Protein AF-A0A965GVT7-F1 (afdb_monomer_lite)

Secondary structure (DSSP, 8-state):
--HHHHHHHHHHHHHHTT--HHHHHHHHTS-HHHHHHHHTTSSPPPHHHHHHHHHHTT--TTHHHHHHSPP-----SSSS--SHHHHHHHHHHHHHHHHHHHHH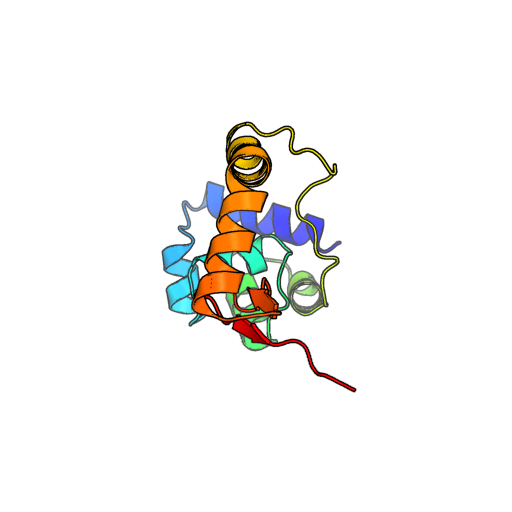HHHH-SEEE-SSSGGGT-EEEPPP-

Radius of gyration: 17.78 Å; chains: 1; bounding box: 40×30×54 Å

Structure (mmCIF, N/CA/C/O backbone):
data_AF-A0A965GVT7-F1
#
_entry.id   AF-A0A965GVT7-F1
#
loop_
_atom_site.group_PDB
_atom_site.id
_atom_site.type_symbol
_atom_site.label_atom_id
_atom_site.label_alt_id
_atom_site.label_comp_id
_atom_site.label_asym_id
_atom_site.label_entity_id
_atom_site.label_seq_id
_atom_site.pdbx_PDB_ins_code
_atom_site.Cartn_x
_atom_site.Cartn_y
_atom_site.Cartn_z
_atom_site.occupancy
_atom_site.B_iso_or_equiv
_atom_site.auth_seq_id
_atom_site.auth_comp_id
_atom_site.auth_asym_id
_atom_site.auth_atom_id
_atom_site.pdbx_PDB_model_num
ATOM 1 N N . MET A 1 1 ? -16.364 10.077 8.407 1.00 89.56 1 MET A N 1
ATOM 2 C CA . MET A 1 1 ? -15.201 9.190 8.253 1.00 89.56 1 MET A CA 1
ATOM 3 C C . MET A 1 1 ? -14.838 9.119 6.777 1.00 89.56 1 MET A C 1
ATOM 5 O O . MET A 1 1 ? -15.744 8.995 5.957 1.00 89.56 1 MET A O 1
ATOM 9 N N . THR A 1 2 ? -13.560 9.245 6.437 1.00 94.62 2 THR A N 1
ATOM 10 C CA . THR A 1 2 ? -13.023 9.110 5.074 1.00 94.62 2 THR A CA 1
ATOM 11 C C . THR A 1 2 ? -12.305 7.770 4.889 1.00 94.62 2 THR A C 1
ATOM 13 O O . THR A 1 2 ? -12.178 6.974 5.823 1.00 94.62 2 THR A O 1
ATOM 16 N N . ARG A 1 3 ? -11.827 7.483 3.669 1.00 94.69 3 ARG A N 1
ATOM 17 C CA . ARG A 1 3 ? -11.049 6.262 3.409 1.00 94.69 3 ARG A CA 1
ATOM 18 C C . ARG A 1 3 ? -9.727 6.256 4.184 1.00 94.69 3 ARG A C 1
ATOM 20 O O . ARG A 1 3 ? -9.270 5.179 4.577 1.00 94.69 3 ARG A O 1
ATOM 27 N N . GLU A 1 4 ? -9.136 7.425 4.395 1.00 94.62 4 GLU A N 1
ATOM 28 C CA . GLU A 1 4 ? -7.918 7.650 5.173 1.00 94.62 4 GLU A CA 1
ATOM 29 C C . GLU A 1 4 ? -8.160 7.341 6.651 1.00 94.62 4 GLU A C 1
ATOM 31 O O . GLU A 1 4 ? -7.432 6.523 7.205 1.00 94.62 4 GLU A O 1
ATOM 36 N N . ASP A 1 5 ? -9.249 7.855 7.237 1.00 96.25 5 ASP A N 1
ATOM 37 C CA . ASP A 1 5 ? -9.626 7.551 8.626 1.00 96.25 5 ASP A CA 1
ATOM 38 C C . ASP A 1 5 ? -9.735 6.031 8.863 1.00 96.25 5 ASP A C 1
ATOM 40 O O . ASP A 1 5 ? -9.234 5.496 9.851 1.00 96.25 5 ASP A O 1
ATOM 44 N N . VAL A 1 6 ? -10.351 5.300 7.923 1.00 97.56 6 VAL A N 1
ATOM 45 C CA . VAL A 1 6 ? -10.455 3.831 7.992 1.00 97.56 6 VAL A CA 1
ATOM 46 C C . VAL A 1 6 ? -9.077 3.166 7.933 1.00 97.56 6 VAL A C 1
ATOM 48 O O . VAL A 1 6 ? -8.839 2.175 8.624 1.00 97.56 6 VAL A O 1
ATOM 51 N N . THR A 1 7 ? -8.164 3.686 7.112 1.00 97.25 7 THR A N 1
ATOM 52 C CA . THR A 1 7 ? -6.787 3.176 7.024 1.00 97.25 7 THR A CA 1
ATOM 53 C C . THR A 1 7 ? -6.040 3.372 8.343 1.00 97.25 7 THR A C 1
ATOM 55 O O . THR A 1 7 ? -5.379 2.440 8.810 1.00 97.25 7 THR A O 1
ATOM 58 N N . ASP A 1 8 ? -6.198 4.532 8.977 1.00 97.50 8 ASP A N 1
ATOM 59 C CA . ASP A 1 8 ? -5.579 4.844 10.267 1.00 97.50 8 ASP A CA 1
ATOM 60 C C . ASP A 1 8 ? -6.143 3.964 11.394 1.00 97.50 8 ASP A C 1
ATOM 62 O O . ASP A 1 8 ? -5.387 3.441 12.223 1.00 97.50 8 ASP A O 1
ATOM 66 N N . LEU A 1 9 ? -7.455 3.702 11.389 1.00 98.25 9 LEU A N 1
ATOM 67 C CA . LEU A 1 9 ? -8.086 2.738 12.297 1.00 98.25 9 LEU A CA 1
ATOM 68 C C . LEU A 1 9 ? -7.519 1.327 12.101 1.00 98.25 9 LEU A C 1
ATOM 70 O O . LEU A 1 9 ? -7.064 0.706 13.059 1.00 98.25 9 LEU A O 1
ATOM 74 N N . ILE A 1 10 ? -7.450 0.839 10.859 1.00 98.38 10 ILE A N 1
ATOM 75 C CA . ILE A 1 10 ? -6.871 -0.480 10.567 1.00 98.38 10 ILE A CA 1
ATOM 76 C C . ILE A 1 10 ? -5.423 -0.561 11.065 1.00 98.38 10 ILE A C 1
ATOM 78 O O . ILE A 1 10 ? -5.042 -1.541 11.714 1.00 98.38 10 ILE A O 1
ATOM 82 N N . TYR A 1 11 ? -4.604 0.452 10.771 1.00 98.00 11 TYR A N 1
ATOM 83 C CA . TYR A 1 11 ? -3.197 0.458 11.157 1.00 98.00 11 TYR A CA 1
ATOM 84 C C . TYR A 1 11 ? -3.019 0.512 12.679 1.00 98.00 11 TYR A C 1
ATOM 86 O O . TYR A 1 11 ? -2.243 -0.271 13.237 1.00 98.00 11 TYR A O 1
ATOM 94 N N . SER A 1 12 ? -3.764 1.378 13.366 1.00 98.00 12 SER A N 1
ATOM 95 C CA . SER A 1 12 ? -3.712 1.488 14.826 1.00 98.00 12 SER A CA 1
ATOM 96 C C . SER A 1 12 ? -4.147 0.189 15.507 1.00 98.00 12 SER A C 1
ATOM 98 O O . SER A 1 12 ? -3.397 -0.338 16.334 1.00 98.00 12 SER A O 1
ATOM 100 N N . THR A 1 13 ? -5.269 -0.412 15.097 1.00 98.44 13 THR A N 1
ATOM 101 C CA . THR A 1 13 ? -5.721 -1.704 15.631 1.00 98.44 13 THR A CA 1
ATOM 102 C C . THR A 1 13 ? -4.723 -2.819 15.338 1.00 98.44 13 THR A C 1
ATOM 104 O O . THR A 1 13 ? -4.449 -3.647 16.211 1.00 98.44 13 THR A O 1
ATOM 107 N N . LYS A 1 14 ? -4.126 -2.835 14.138 1.00 98.38 14 LYS A N 1
ATOM 108 C CA . LYS A 1 14 ? -3.072 -3.794 13.794 1.00 98.38 14 LYS A CA 1
ATOM 109 C C . LYS A 1 14 ? -1.917 -3.726 14.790 1.00 98.38 14 LYS A C 1
ATOM 111 O O . LYS A 1 14 ? -1.451 -4.771 15.241 1.00 98.38 14 LYS A O 1
ATOM 116 N N . VAL A 1 15 ? -1.424 -2.522 15.082 1.00 98.06 15 VAL A N 1
ATOM 117 C CA . VAL A 1 15 ? -0.300 -2.311 16.004 1.00 98.06 15 VAL A CA 1
ATOM 118 C C . VAL A 1 15 ? -0.693 -2.722 17.421 1.00 98.06 15 VAL A C 1
ATOM 120 O O . VAL A 1 15 ? 0.007 -3.533 18.022 1.00 98.06 15 VAL A O 1
ATOM 123 N N . GLN A 1 16 ? -1.837 -2.245 17.914 1.00 98.06 16 GLN A N 1
ATOM 124 C CA . GLN A 1 16 ? -2.323 -2.529 19.268 1.00 98.06 16 GLN A CA 1
ATOM 125 C C . GLN A 1 16 ? -2.512 -4.028 19.528 1.00 98.06 16 GLN A C 1
ATOM 127 O O . GLN A 1 16 ? -2.161 -4.523 20.594 1.00 98.06 16 GLN A O 1
ATOM 132 N N . LYS A 1 17 ? -3.039 -4.763 18.544 1.00 97.69 17 LYS A N 1
ATOM 133 C CA . LYS A 1 17 ? -3.321 -6.201 18.663 1.00 97.69 17 LYS A CA 1
ATOM 134 C C . LYS A 1 17 ? -2.196 -7.099 18.145 1.00 97.69 17 LYS A C 1
ATOM 136 O O . LYS A 1 17 ? -2.355 -8.316 18.114 1.00 97.69 17 LYS A O 1
ATOM 141 N N . GLY A 1 18 ? -1.087 -6.525 17.675 1.00 97.69 18 GLY A N 1
ATOM 142 C CA . GLY A 1 18 ? 0.027 -7.287 17.106 1.00 97.69 18 GLY A CA 1
ATOM 143 C C . GLY A 1 18 ? -0.321 -8.082 15.838 1.00 97.69 18 GLY A C 1
ATOM 144 O O . GLY A 1 18 ? 0.381 -9.041 15.511 1.00 97.69 18 GLY A O 1
ATOM 145 N N . ILE A 1 19 ? -1.373 -7.695 15.107 1.00 98.12 19 ILE A N 1
ATOM 146 C CA . ILE A 1 19 ? -1.853 -8.412 13.917 1.00 98.12 19 ILE A CA 1
ATOM 147 C C . ILE A 1 19 ? -0.777 -8.384 12.822 1.00 98.12 19 ILE A C 1
ATOM 149 O O . ILE A 1 19 ? -0.180 -7.344 12.513 1.00 98.12 19 ILE A O 1
ATOM 153 N N . LYS A 1 20 ? -0.540 -9.537 12.188 1.00 98.19 20 LYS A N 1
ATOM 154 C CA . LYS A 1 20 ? 0.353 -9.659 11.032 1.00 98.19 20 LYS A CA 1
ATOM 155 C C . LYS A 1 20 ? -0.458 -9.715 9.744 1.00 98.19 20 LYS A C 1
ATOM 157 O O . LYS A 1 20 ? -1.441 -10.443 9.647 1.00 98.19 20 LYS A O 1
ATOM 162 N N . TRP A 1 21 ? -0.002 -9.001 8.715 1.00 98.06 21 TRP A N 1
ATOM 163 C CA . TRP A 1 21 ? -0.670 -8.978 7.409 1.00 98.06 21 TRP A CA 1
ATOM 164 C C . TRP A 1 21 ? -0.818 -10.363 6.781 1.00 98.06 21 TRP A C 1
ATOM 166 O O . TRP A 1 21 ? -1.836 -10.644 6.160 1.00 98.06 21 TRP A O 1
ATOM 176 N N . ALA A 1 22 ? 0.156 -11.252 6.996 1.00 97.19 22 ALA A N 1
ATOM 177 C CA . ALA A 1 22 ? 0.088 -12.629 6.518 1.00 97.19 22 ALA A CA 1
ATOM 178 C C . ALA A 1 22 ? -1.132 -13.388 7.072 1.00 97.19 22 ALA A C 1
ATOM 180 O O . ALA A 1 22 ? -1.717 -14.203 6.365 1.00 97.19 22 ALA A O 1
ATOM 181 N N . ASP A 1 23 ? -1.536 -13.120 8.315 1.00 97.69 23 ASP A N 1
ATOM 182 C CA . ASP A 1 23 ? -2.669 -13.799 8.951 1.00 97.69 23 ASP A CA 1
ATOM 183 C C . ASP A 1 23 ? -3.997 -13.281 8.400 1.00 97.69 23 ASP A C 1
ATOM 185 O O . ASP A 1 23 ? -4.914 -14.058 8.137 1.00 97.69 23 ASP A O 1
ATOM 189 N N . VAL A 1 24 ? -4.073 -11.969 8.163 1.00 97.94 24 VAL A N 1
ATOM 190 C CA . VAL A 1 24 ? -5.211 -11.324 7.496 1.00 97.94 24 VAL A CA 1
ATOM 191 C C . VAL A 1 24 ? -5.354 -11.868 6.077 1.00 97.94 24 VAL A C 1
ATOM 193 O O . VAL A 1 24 ? -6.443 -12.263 5.677 1.00 97.94 24 VAL A O 1
ATOM 196 N N . ALA A 1 25 ? -4.246 -11.973 5.343 1.00 96.56 25 ALA A N 1
ATOM 197 C CA . ALA A 1 25 ? -4.232 -12.468 3.973 1.00 96.56 25 ALA A CA 1
ATOM 198 C C . ALA A 1 25 ? -4.783 -13.894 3.852 1.00 96.56 25 ALA A C 1
ATOM 200 O O . ALA A 1 25 ? -5.646 -14.148 3.012 1.00 96.56 25 ALA A O 1
ATOM 201 N N . ARG A 1 26 ? -4.383 -14.794 4.765 1.00 96.56 26 ARG A N 1
ATOM 202 C CA . ARG A 1 26 ? -4.928 -16.162 4.830 1.00 96.56 26 ARG A CA 1
ATOM 203 C C . ARG A 1 26 ? -6.438 -16.188 5.076 1.00 96.56 26 ARG A C 1
ATOM 205 O O . ARG A 1 26 ? -7.115 -17.039 4.514 1.00 96.56 26 ARG A O 1
ATOM 212 N N . LYS A 1 27 ? -6.973 -15.260 5.878 1.00 95.62 27 LYS A N 1
ATOM 213 C CA . LYS A 1 27 ? -8.422 -15.154 6.131 1.00 95.62 27 LYS A CA 1
ATOM 214 C C . LYS A 1 27 ? -9.199 -14.573 4.948 1.00 95.62 27 LYS A C 1
ATOM 216 O O . LYS A 1 27 ? -10.351 -14.938 4.753 1.00 95.62 27 LYS A O 1
ATOM 221 N N . ILE A 1 28 ? -8.591 -13.656 4.198 1.00 95.62 28 ILE A N 1
ATOM 222 C CA . ILE A 1 28 ? -9.225 -12.970 3.062 1.00 95.62 28 ILE A CA 1
ATOM 223 C C . ILE A 1 28 ? -9.128 -13.785 1.763 1.00 95.62 28 ILE A C 1
ATOM 225 O O . ILE A 1 28 ? -9.936 -13.580 0.861 1.00 95.62 28 ILE A O 1
ATOM 229 N N . GLY A 1 29 ? -8.177 -14.720 1.665 1.00 92.19 29 GLY A N 1
ATOM 230 C CA . GLY A 1 29 ? -7.998 -15.561 0.477 1.00 92.19 29 GLY A CA 1
ATOM 231 C C . GLY A 1 29 ? -7.283 -14.851 -0.678 1.00 92.19 29 GLY A C 1
ATOM 232 O O . GLY A 1 29 ? -7.492 -15.197 -1.834 1.00 92.19 29 GLY A O 1
ATOM 233 N N . HIS A 1 30 ? -6.444 -13.857 -0.372 1.00 92.06 30 HIS A N 1
ATOM 234 C CA . HIS A 1 30 ? -5.633 -13.116 -1.346 1.00 92.06 30 HIS A CA 1
ATOM 235 C C . HIS A 1 30 ? -4.164 -13.051 -0.909 1.00 92.06 30 HIS A C 1
ATOM 237 O O . HIS A 1 30 ? -3.822 -13.409 0.220 1.00 92.06 30 HIS A O 1
ATOM 243 N N . SER A 1 31 ? -3.282 -12.582 -1.800 1.00 91.62 31 SER A N 1
ATOM 244 C CA . SER A 1 31 ? -1.864 -12.396 -1.475 1.00 91.62 31 SER A CA 1
ATOM 245 C C . SER A 1 31 ? -1.669 -11.380 -0.346 1.00 91.62 31 SER A C 1
ATOM 247 O O . SER A 1 31 ? -2.475 -10.463 -0.146 1.00 91.62 31 SER A O 1
ATOM 249 N N . LYS A 1 32 ? -0.568 -11.530 0.401 1.00 94.44 32 LYS A N 1
ATOM 250 C CA . LYS A 1 32 ? -0.246 -10.631 1.518 1.00 94.44 32 LYS A CA 1
ATOM 251 C C . LYS A 1 32 ? -0.071 -9.191 1.042 1.00 94.44 32 LYS A C 1
ATOM 253 O O . LYS A 1 32 ? -0.503 -8.276 1.736 1.00 94.44 32 LYS A O 1
ATOM 258 N N . GLU A 1 33 ? 0.510 -8.994 -0.136 1.00 92.75 33 GLU A N 1
ATOM 259 C CA . GLU A 1 33 ? 0.753 -7.691 -0.745 1.00 92.75 33 GLU A CA 1
ATOM 260 C C . GLU A 1 33 ? -0.567 -7.023 -1.119 1.00 92.75 33 GLU A C 1
ATOM 262 O O . GLU A 1 33 ? -0.789 -5.874 -0.741 1.00 92.75 33 GLU A O 1
ATOM 267 N N . TRP A 1 34 ? -1.475 -7.754 -1.779 1.00 93.69 34 TRP A N 1
ATOM 268 C CA . TRP A 1 34 ? -2.773 -7.211 -2.176 1.00 93.69 34 TRP A CA 1
ATOM 269 C C . TRP A 1 34 ? -3.614 -6.840 -0.957 1.00 93.69 34 TRP A C 1
ATOM 271 O O . TRP A 1 34 ? -4.147 -5.736 -0.893 1.00 93.69 34 TRP A O 1
ATOM 281 N N . VAL A 1 35 ? -3.683 -7.717 0.051 1.00 96.19 35 VAL A N 1
ATOM 282 C CA . VAL A 1 35 ? -4.456 -7.452 1.276 1.00 96.19 35 VAL A CA 1
ATOM 283 C C . VAL A 1 35 ? -3.865 -6.291 2.066 1.00 96.19 35 VAL A C 1
ATOM 285 O O . VAL A 1 35 ? -4.617 -5.468 2.586 1.00 96.19 35 VAL A O 1
ATOM 288 N N . THR A 1 36 ? -2.536 -6.174 2.113 1.00 96.81 36 THR A N 1
ATOM 289 C CA . THR A 1 36 ? -1.874 -5.020 2.733 1.00 96.81 36 THR A CA 1
ATOM 290 C C . THR A 1 36 ? -2.221 -3.737 1.980 1.00 96.81 36 THR A C 1
ATOM 292 O O . THR A 1 36 ? -2.665 -2.778 2.602 1.00 96.81 36 THR A O 1
ATOM 295 N N . ALA A 1 37 ? -2.109 -3.723 0.648 1.00 95.56 37 ALA A N 1
ATOM 296 C CA . ALA A 1 37 ? -2.471 -2.571 -0.177 1.00 95.56 37 ALA A CA 1
ATOM 297 C C . ALA A 1 37 ? -3.956 -2.193 -0.027 1.00 95.56 37 ALA A C 1
ATOM 299 O O . ALA A 1 37 ? -4.280 -1.014 0.103 1.00 95.56 37 ALA A O 1
ATOM 300 N N . ALA A 1 38 ? -4.853 -3.181 0.027 1.00 95.81 38 ALA A N 1
ATOM 301 C CA . ALA A 1 38 ? -6.277 -2.981 0.270 1.00 95.81 38 ALA A CA 1
ATOM 302 C C . ALA A 1 38 ? -6.531 -2.326 1.627 1.00 95.81 38 ALA A C 1
ATOM 304 O O . ALA A 1 38 ? -7.250 -1.334 1.699 1.00 95.81 38 ALA A O 1
ATOM 305 N N . CYS A 1 39 ? -5.899 -2.829 2.688 1.00 97.50 39 CYS A N 1
ATOM 306 C CA . CYS A 1 39 ? -6.002 -2.263 4.032 1.00 97.50 39 CYS A CA 1
ATOM 307 C C . CYS A 1 39 ? -5.439 -0.836 4.103 1.00 97.50 39 CYS A C 1
ATOM 309 O O . CYS A 1 39 ? -6.037 0.011 4.761 1.00 97.50 39 CYS A O 1
ATOM 311 N N . LEU A 1 40 ? -4.360 -0.556 3.363 1.00 96.81 40 LEU A N 1
ATOM 312 C CA . LEU A 1 40 ? -3.714 0.758 3.248 1.00 96.81 40 LEU A CA 1
ATOM 313 C C . LEU A 1 40 ? -4.369 1.697 2.212 1.00 96.81 40 LEU A C 1
ATOM 315 O O . LEU A 1 40 ? -3.759 2.670 1.766 1.00 96.81 40 LEU A O 1
ATOM 319 N N . GLY A 1 41 ? -5.602 1.407 1.793 1.00 96.00 41 GLY A N 1
ATOM 320 C CA . GLY A 1 41 ? -6.396 2.334 0.986 1.00 96.00 41 GLY A CA 1
ATOM 321 C C . GLY A 1 41 ? -6.151 2.291 -0.515 1.00 96.00 41 GLY A C 1
ATOM 322 O O . GLY A 1 41 ? -6.681 3.140 -1.214 1.00 96.00 41 GLY A O 1
ATOM 323 N N . GLN A 1 42 ? -5.390 1.326 -1.034 1.00 95.44 42 GLN A N 1
ATOM 324 C CA . GLN A 1 42 ? -4.981 1.305 -2.446 1.00 95.44 42 GLN A CA 1
ATOM 325 C C . GLN A 1 42 ? -5.776 0.322 -3.320 1.00 95.44 42 GLN A C 1
ATOM 327 O O . GLN A 1 42 ? -5.627 0.331 -4.544 1.00 95.44 42 GLN A O 1
ATOM 332 N N . MET A 1 43 ? -6.635 -0.510 -2.720 1.00 95.00 43 MET A N 1
ATOM 333 C CA . MET A 1 43 ? -7.494 -1.460 -3.438 1.00 95.00 43 MET A CA 1
ATOM 334 C C . MET A 1 43 ? -8.943 -1.383 -2.955 1.00 95.00 43 MET A C 1
ATOM 336 O O . MET A 1 43 ? -9.214 -0.984 -1.822 1.00 95.00 43 MET A O 1
ATOM 340 N N . THR A 1 44 ? -9.854 -1.813 -3.824 1.00 94.44 44 THR A N 1
ATOM 341 C CA . THR A 1 44 ? -11.280 -1.975 -3.531 1.00 94.44 44 THR A CA 1
ATOM 342 C C . THR A 1 44 ? -11.546 -3.393 -3.047 1.00 94.44 44 THR A C 1
ATOM 344 O O . THR A 1 44 ? -11.053 -4.350 -3.644 1.00 94.44 44 THR A O 1
ATOM 347 N N . LEU A 1 45 ? -12.329 -3.528 -1.980 1.00 96.25 45 LEU A N 1
ATOM 348 C CA . LEU A 1 45 ? -12.734 -4.820 -1.430 1.00 96.25 45 LEU A CA 1
ATOM 349 C C . LEU A 1 45 ? -14.144 -5.187 -1.898 1.00 96.25 45 LEU A C 1
ATOM 351 O O . LEU A 1 45 ? -14.991 -4.316 -2.088 1.00 96.25 45 LEU A O 1
ATOM 355 N N . THR A 1 46 ? -14.425 -6.483 -2.029 1.00 97.19 46 THR A N 1
ATOM 356 C CA . THR A 1 46 ? -15.814 -6.953 -2.154 1.00 97.19 46 THR A CA 1
ATOM 357 C C . THR A 1 46 ? -16.559 -6.784 -0.827 1.00 97.19 46 THR A C 1
ATOM 359 O O . THR A 1 46 ? -15.943 -6.605 0.228 1.00 97.19 46 THR A O 1
ATOM 362 N N . ALA A 1 47 ? -17.890 -6.891 -0.842 1.00 97.00 47 ALA A N 1
ATOM 363 C CA . ALA A 1 47 ? -18.702 -6.786 0.372 1.00 97.00 47 ALA A CA 1
ATOM 364 C C . ALA A 1 47 ? -18.276 -7.783 1.467 1.00 97.00 47 AL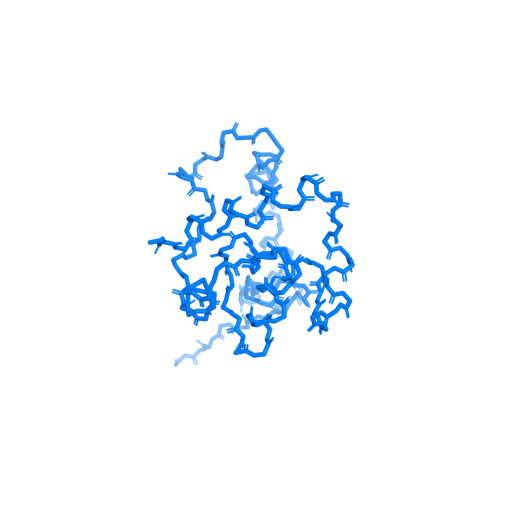A A C 1
ATOM 366 O O . ALA A 1 47 ? -18.175 -7.413 2.639 1.00 97.00 47 ALA A O 1
ATOM 367 N N . ASP A 1 48 ? -17.984 -9.031 1.099 1.00 97.00 48 ASP A N 1
ATOM 368 C CA . ASP A 1 48 ? -17.591 -10.069 2.058 1.00 97.00 48 ASP A CA 1
ATOM 369 C C . ASP A 1 48 ? -16.191 -9.828 2.623 1.00 97.00 48 ASP A C 1
ATOM 371 O O . ASP A 1 48 ? -15.976 -9.953 3.833 1.00 97.00 48 ASP A O 1
ATOM 375 N N . GLN A 1 49 ? -15.255 -9.398 1.773 1.00 97.56 49 GLN A N 1
ATOM 376 C CA . GLN A 1 49 ? -13.908 -9.027 2.198 1.00 97.56 49 GLN A CA 1
ATOM 377 C C . GLN A 1 49 ? -13.940 -7.810 3.125 1.00 97.56 49 GLN A C 1
ATOM 379 O O . GLN A 1 49 ? -13.318 -7.834 4.184 1.00 97.56 49 GLN A O 1
ATOM 384 N N . ALA A 1 50 ? -14.710 -6.774 2.783 1.00 97.81 50 ALA A N 1
ATOM 385 C CA . ALA A 1 50 ? -14.857 -5.574 3.600 1.00 97.81 50 ALA A CA 1
ATOM 386 C C . ALA A 1 50 ? -15.445 -5.897 4.983 1.00 97.81 50 ALA A C 1
ATOM 388 O O . ALA A 1 50 ? -14.914 -5.447 5.997 1.00 97.81 50 ALA A O 1
ATOM 389 N N . LYS A 1 51 ? -16.478 -6.749 5.052 1.00 98.00 51 LYS A N 1
ATOM 390 C CA . LYS A 1 51 ? -17.040 -7.239 6.326 1.00 98.00 51 LYS A CA 1
ATOM 391 C C . LYS A 1 51 ? -16.039 -8.079 7.122 1.00 98.00 51 LYS A C 1
ATOM 393 O O . LYS A 1 51 ? -16.027 -8.029 8.351 1.00 98.00 51 LYS A O 1
ATOM 398 N N . ALA A 1 52 ? -15.218 -8.891 6.458 1.00 97.88 52 ALA A N 1
ATOM 399 C CA . ALA A 1 52 ? -14.171 -9.662 7.122 1.00 97.88 52 ALA A CA 1
ATOM 400 C C . ALA A 1 52 ? -13.077 -8.750 7.701 1.00 97.88 52 ALA A C 1
ATOM 402 O O . ALA A 1 52 ? -12.734 -8.902 8.870 1.00 97.88 52 ALA A O 1
ATOM 403 N N . ILE A 1 53 ? -12.597 -7.768 6.931 1.00 98.31 53 ILE A N 1
ATOM 404 C CA . ILE A 1 53 ? -11.641 -6.749 7.388 1.00 98.31 53 ILE A CA 1
ATOM 405 C C . ILE A 1 53 ? -12.218 -5.960 8.566 1.00 98.31 53 ILE A C 1
ATOM 407 O O . ILE A 1 53 ? -11.557 -5.856 9.597 1.00 98.31 53 ILE A O 1
ATOM 411 N N . ALA A 1 54 ? -13.467 -5.496 8.470 1.00 98.00 54 ALA A N 1
ATOM 412 C CA . ALA A 1 54 ? -14.122 -4.777 9.558 1.00 98.00 54 ALA A CA 1
ATOM 413 C C . ALA A 1 54 ? -14.176 -5.593 10.856 1.00 98.00 54 ALA A C 1
ATOM 415 O O . ALA A 1 54 ? -13.871 -5.062 11.915 1.00 98.00 54 ALA A O 1
ATOM 416 N N . ARG A 1 55 ? -14.459 -6.900 10.778 1.00 98.00 55 ARG A N 1
ATOM 417 C CA . ARG A 1 55 ? -14.428 -7.794 11.950 1.00 98.00 55 ARG A CA 1
ATOM 418 C C . ARG A 1 55 ? -13.023 -8.060 12.489 1.00 98.00 55 ARG A C 1
ATOM 420 O O . ARG A 1 55 ? -12.863 -8.238 13.684 1.00 98.00 55 ARG A O 1
ATOM 427 N N . ILE A 1 56 ? -12.007 -8.151 11.630 1.00 97.81 56 ILE A N 1
ATOM 428 C CA . ILE A 1 56 ? -10.623 -8.414 12.064 1.00 97.81 56 ILE A CA 1
ATOM 429 C C . ILE A 1 56 ? -10.053 -7.212 12.828 1.00 97.81 56 ILE A C 1
ATOM 431 O O . ILE A 1 56 ? -9.321 -7.392 13.804 1.00 97.81 56 ILE A O 1
ATOM 435 N N . PHE A 1 57 ? -10.379 -6.003 12.373 1.00 98.38 57 PHE A N 1
ATOM 436 C CA . PHE A 1 57 ? -9.850 -4.752 12.912 1.00 98.38 57 PHE A CA 1
ATOM 437 C C . PHE A 1 57 ? -10.855 -3.989 13.787 1.00 98.38 57 PHE A C 1
ATOM 439 O O . PHE A 1 57 ? -10.596 -2.839 14.107 1.00 98.38 57 PHE A O 1
ATOM 446 N N . ASP A 1 58 ? -11.968 -4.611 14.189 1.00 97.31 58 ASP A N 1
ATOM 447 C CA . ASP A 1 58 ? -13.049 -3.990 14.978 1.00 97.31 58 ASP A CA 1
ATOM 448 C C . ASP A 1 58 ? -13.470 -2.601 14.460 1.00 97.31 58 ASP A C 1
ATOM 450 O O . ASP A 1 58 ? -13.623 -1.642 15.217 1.00 97.31 58 ASP A O 1
ATOM 454 N N . LEU A 1 59 ? -13.628 -2.482 13.141 1.00 97.81 59 LEU A N 1
ATOM 455 C CA . LEU A 1 59 ? -13.992 -1.222 12.500 1.00 97.81 59 LEU A CA 1
ATOM 456 C C . LEU A 1 59 ? -15.487 -0.922 12.691 1.00 97.81 59 LEU A C 1
ATOM 458 O O . LEU A 1 59 ? -16.306 -1.849 12.699 1.00 97.81 59 LEU A O 1
ATOM 462 N N . PRO A 1 60 ? -15.871 0.364 12.769 1.00 96.69 60 PRO A N 1
ATOM 463 C CA . PRO A 1 60 ? -17.274 0.758 12.818 1.00 96.69 60 PRO A CA 1
ATOM 464 C C . PRO A 1 60 ? -18.008 0.384 11.519 1.00 96.69 60 PRO A C 1
ATOM 466 O O . PRO A 1 60 ? -17.407 0.200 10.457 1.00 96.69 60 PRO A O 1
ATOM 469 N N . SER A 1 61 ? -19.334 0.243 11.591 1.00 92.62 61 SER A N 1
ATOM 470 C CA . SER A 1 61 ? -20.143 -0.312 10.493 1.00 92.62 61 SER A CA 1
ATOM 471 C C . SER A 1 61 ? -20.101 0.517 9.206 1.00 92.62 61 SER A C 1
ATOM 473 O O . SER A 1 61 ? -20.185 -0.035 8.110 1.00 92.62 61 SER A O 1
ATOM 475 N N . ASP A 1 62 ? -19.949 1.832 9.326 1.00 93.12 62 ASP A N 1
ATOM 476 C CA . ASP A 1 62 ? -19.826 2.767 8.207 1.00 93.12 62 ASP A CA 1
ATOM 477 C C . ASP A 1 62 ? -18.476 2.651 7.468 1.00 93.12 62 ASP A C 1
ATOM 479 O O . ASP A 1 62 ? -18.391 3.019 6.294 1.00 93.12 62 ASP A O 1
ATOM 483 N N . ALA A 1 63 ? -17.452 2.027 8.067 1.00 96.88 63 ALA A N 1
ATOM 484 C CA . ALA A 1 63 ? -16.187 1.733 7.388 1.00 96.88 63 ALA A CA 1
ATOM 485 C C . ALA A 1 63 ? -16.354 0.719 6.241 1.00 96.88 63 ALA A C 1
ATOM 487 O O . ALA A 1 63 ? -15.615 0.763 5.257 1.00 96.88 63 ALA A O 1
ATOM 488 N N . VAL A 1 64 ? -17.338 -0.185 6.330 1.00 97.19 64 VAL A N 1
ATOM 489 C CA . VAL A 1 64 ? -17.556 -1.252 5.335 1.00 97.19 64 VAL A CA 1
ATOM 490 C C . VAL A 1 64 ? -17.889 -0.680 3.957 1.00 97.19 64 VAL A C 1
ATOM 492 O O . VAL A 1 64 ? -17.426 -1.215 2.949 1.00 97.19 64 VAL A O 1
ATOM 495 N N . ALA A 1 65 ? -18.662 0.407 3.892 1.00 96.81 65 ALA A N 1
ATOM 496 C CA . ALA A 1 65 ? -18.973 1.075 2.630 1.00 96.81 65 ALA A CA 1
ATOM 497 C C . ALA A 1 65 ? -17.726 1.746 2.030 1.00 96.81 65 ALA A C 1
ATOM 499 O O . ALA A 1 65 ? -17.466 1.618 0.836 1.00 96.81 65 ALA A O 1
ATOM 500 N N . LEU A 1 66 ? -16.906 2.385 2.869 1.00 97.00 66 LEU A N 1
ATOM 501 C CA . LEU A 1 66 ? -15.672 3.052 2.445 1.00 97.00 66 LEU A CA 1
ATOM 502 C C . LEU A 1 66 ? -14.621 2.063 1.920 1.00 97.00 66 LEU A C 1
ATOM 504 O O . LEU A 1 66 ? -13.920 2.367 0.960 1.00 97.00 66 LEU A O 1
ATOM 508 N N . LEU A 1 67 ? -14.538 0.860 2.495 1.00 97.50 67 LEU A N 1
ATOM 509 C CA . LEU A 1 67 ? -13.663 -0.219 2.016 1.00 97.50 67 LEU A CA 1
ATOM 510 C C . LEU A 1 67 ? -14.051 -0.750 0.620 1.00 97.50 67 LEU A C 1
ATOM 512 O O . LEU A 1 67 ? -13.201 -1.295 -0.085 1.00 97.50 67 LEU A O 1
ATOM 516 N N . GLN A 1 68 ? -15.316 -0.594 0.225 1.00 97.50 68 GLN A N 1
ATOM 517 C CA . GLN A 1 68 ? -15.845 -1.013 -1.080 1.00 97.50 68 GLN A CA 1
ATOM 518 C C . GLN A 1 68 ? -15.822 0.105 -2.129 1.00 97.50 68 GLN A C 1
ATOM 520 O O . GLN A 1 68 ? -16.084 -0.149 -3.304 1.00 97.50 68 GLN A O 1
ATOM 525 N N . ALA A 1 69 ? -15.520 1.342 -1.737 1.00 95.94 69 ALA A N 1
ATOM 526 C CA . ALA A 1 69 ? -15.381 2.437 -2.683 1.00 95.94 69 ALA A CA 1
ATOM 527 C C . ALA A 1 69 ? -14.096 2.276 -3.513 1.00 95.94 69 ALA A C 1
ATOM 529 O O . ALA A 1 69 ? -13.080 1.760 -3.039 1.00 95.94 69 ALA A O 1
ATOM 530 N N . VAL A 1 70 ? -14.126 2.728 -4.769 1.00 94.50 70 VAL A N 1
ATOM 531 C CA . VAL A 1 70 ? -12.912 2.822 -5.591 1.00 94.50 70 VAL A CA 1
ATOM 532 C C . VAL A 1 70 ? -12.018 3.913 -4.998 1.00 94.50 70 VAL A C 1
ATOM 534 O O . VAL A 1 70 ? -12.463 5.058 -4.915 1.00 94.50 70 VAL A O 1
ATOM 537 N N . PRO A 1 71 ? -10.790 3.594 -4.553 1.00 91.88 71 PRO A N 1
ATOM 538 C CA . PRO A 1 71 ? -9.945 4.587 -3.917 1.00 91.88 71 PRO A CA 1
ATOM 539 C C . PRO A 1 71 ? -9.300 5.503 -4.951 1.00 91.88 71 PRO A C 1
ATOM 541 O O . PRO A 1 71 ? -8.993 5.093 -6.075 1.00 91.88 71 PRO A O 1
ATOM 544 N N . TYR A 1 72 ? -8.987 6.720 -4.521 1.00 90.62 72 TYR A N 1
ATOM 545 C CA . TYR A 1 72 ? -7.958 7.502 -5.184 1.00 90.62 72 TYR A CA 1
ATOM 546 C C . TYR A 1 72 ? -6.603 6.830 -4.928 1.00 90.62 72 TYR A C 1
ATOM 548 O O . TYR A 1 72 ? -6.126 6.777 -3.794 1.00 90.62 72 TYR A O 1
ATOM 556 N N . LYS A 1 73 ? -6.014 6.242 -5.973 1.00 90.06 73 LYS A N 1
ATOM 557 C CA . LYS A 1 73 ? -4.751 5.503 -5.866 1.00 90.06 73 LYS A CA 1
ATOM 558 C C . LYS A 1 73 ? -3.567 6.463 -5.862 1.00 90.06 73 LYS A C 1
ATOM 560 O O . LYS A 1 73 ? -3.511 7.387 -6.668 1.00 90.06 73 LYS A O 1
ATOM 565 N N . GLY A 1 74 ? -2.598 6.189 -4.997 1.00 91.00 74 GLY A N 1
ATOM 566 C CA . GLY A 1 74 ? -1.422 7.031 -4.803 1.00 91.00 74 GLY A CA 1
ATOM 567 C C . GLY A 1 74 ? -1.137 7.185 -3.320 1.00 91.00 74 GLY A C 1
ATOM 568 O O . GLY A 1 74 ? -1.644 8.090 -2.669 1.00 91.00 74 GLY A O 1
ATOM 569 N N . SER A 1 75 ? -0.319 6.289 -2.774 1.00 89.81 75 SER A N 1
ATOM 570 C CA . SER A 1 75 ? 0.001 6.280 -1.342 1.00 89.81 75 SER A CA 1
ATOM 571 C C . SER A 1 75 ? 0.963 7.394 -0.914 1.00 89.81 75 SER A C 1
ATOM 573 O O . SER A 1 75 ? 1.188 7.583 0.278 1.00 89.81 75 SER A O 1
ATOM 575 N N . LEU A 1 76 ? 1.571 8.105 -1.867 1.00 91.12 76 LEU A N 1
ATOM 576 C CA . LEU A 1 76 ? 2.551 9.158 -1.615 1.00 91.12 76 LEU A CA 1
ATOM 577 C C . LEU A 1 76 ? 1.923 10.539 -1.774 1.00 91.12 76 LEU A C 1
ATOM 579 O O . LEU A 1 76 ? 1.141 10.778 -2.688 1.00 91.12 76 LEU A O 1
ATOM 583 N N . ARG A 1 77 ? 2.314 11.466 -0.894 1.00 85.81 77 ARG A N 1
ATOM 584 C CA . ARG A 1 77 ? 1.850 12.865 -0.921 1.00 85.81 77 ARG A CA 1
ATOM 585 C C . ARG A 1 77 ? 2.609 13.737 -1.927 1.00 85.81 77 ARG A C 1
ATOM 587 O O . ARG A 1 77 ? 2.132 14.810 -2.276 1.00 85.81 77 ARG A O 1
ATOM 594 N N . SER A 1 78 ? 3.786 13.296 -2.364 1.00 90.38 78 SER A N 1
ATOM 595 C CA . SER A 1 78 ? 4.670 13.994 -3.299 1.00 90.38 78 SER A CA 1
ATOM 596 C C . SER A 1 78 ? 5.170 13.041 -4.380 1.00 90.38 78 SER A C 1
ATOM 598 O O . SER A 1 78 ? 5.203 11.826 -4.183 1.00 90.38 78 SER A O 1
ATOM 600 N N . SER A 1 79 ? 5.585 13.600 -5.518 1.00 88.69 79 SER A N 1
ATOM 601 C CA . SER A 1 79 ? 6.163 12.841 -6.634 1.00 88.69 79 SER A CA 1
ATOM 602 C C . SER A 1 79 ? 7.506 12.198 -6.281 1.00 88.69 79 SER A C 1
ATOM 604 O O . SER A 1 79 ? 7.782 11.084 -6.716 1.00 88.69 79 SER A O 1
ATOM 606 N N . VAL A 1 80 ? 8.320 12.873 -5.465 1.00 94.00 80 VAL A N 1
ATOM 607 C CA . VAL A 1 80 ? 9.560 12.322 -4.904 1.00 94.00 80 VAL A CA 1
ATOM 608 C C . VAL A 1 80 ? 9.274 11.831 -3.482 1.00 94.00 80 VAL A C 1
ATOM 610 O O . VAL A 1 80 ? 8.845 12.644 -2.653 1.00 94.00 80 VAL A O 1
ATOM 613 N N . PRO A 1 81 ? 9.475 10.535 -3.170 1.00 94.25 81 PRO A N 1
ATOM 614 C CA . PRO A 1 81 ? 9.285 10.021 -1.817 1.00 94.25 81 PRO A CA 1
ATOM 615 C C . PRO A 1 81 ? 10.282 10.651 -0.840 1.00 94.25 81 PRO A C 1
ATOM 617 O O . PRO A 1 81 ? 11.451 10.815 -1.168 1.00 94.25 81 PRO A O 1
ATOM 620 N N . THR A 1 82 ? 9.843 10.965 0.375 1.00 94.69 82 THR A N 1
ATOM 621 C CA . THR A 1 82 ? 10.732 11.461 1.442 1.00 94.69 82 THR A CA 1
ATOM 622 C C . THR A 1 82 ? 11.148 10.369 2.424 1.00 94.69 82 THR A C 1
ATOM 624 O O . THR A 1 82 ? 12.191 10.486 3.062 1.00 94.69 82 THR A O 1
ATOM 627 N N . AS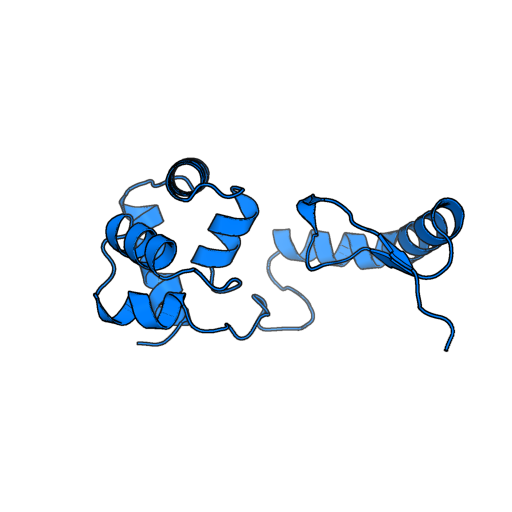P A 1 83 ? 10.357 9.299 2.541 1.00 96.19 83 ASP A N 1
ATOM 628 C CA . ASP A 1 83 ? 10.713 8.136 3.349 1.00 96.19 83 ASP A CA 1
ATOM 629 C C . ASP A 1 83 ? 11.922 7.401 2.734 1.00 96.19 83 ASP A C 1
ATOM 631 O O . ASP A 1 83 ? 11.860 7.039 1.555 1.00 96.19 83 ASP A O 1
ATOM 635 N N . PRO A 1 84 ? 13.003 7.133 3.494 1.00 96.31 84 PRO A N 1
ATOM 636 C CA . PRO A 1 84 ? 14.215 6.528 2.947 1.00 96.31 84 PRO A CA 1
ATOM 637 C C . PRO A 1 84 ? 14.017 5.138 2.336 1.00 96.31 84 PRO A C 1
ATOM 639 O O . PRO A 1 84 ? 14.672 4.818 1.344 1.00 96.31 84 PRO A O 1
ATOM 642 N N . LEU A 1 85 ? 13.138 4.301 2.900 1.00 95.81 85 LEU A N 1
ATOM 643 C CA . LEU A 1 85 ? 12.917 2.946 2.391 1.00 95.81 85 LEU A CA 1
ATOM 644 C C . LEU A 1 85 ? 12.193 2.993 1.043 1.00 95.81 85 LEU A C 1
ATOM 646 O O . LEU A 1 85 ? 12.577 2.288 0.110 1.00 95.81 85 LEU A O 1
ATOM 650 N N . ILE A 1 86 ? 11.181 3.852 0.922 1.00 95.56 86 ILE A N 1
ATOM 651 C CA . ILE A 1 86 ? 10.461 4.058 -0.341 1.00 95.56 86 ILE A CA 1
ATOM 652 C C . ILE A 1 86 ? 11.353 4.781 -1.360 1.00 95.56 86 ILE A C 1
ATOM 654 O O . ILE A 1 86 ? 11.338 4.439 -2.542 1.00 95.56 86 ILE A O 1
ATOM 658 N N . TYR A 1 87 ? 12.182 5.729 -0.919 1.00 96.19 87 TYR A N 1
ATOM 659 C CA . TYR A 1 87 ? 13.103 6.457 -1.792 1.00 96.19 87 TYR A CA 1
ATOM 660 C C . TYR A 1 87 ? 14.088 5.529 -2.516 1.00 96.19 87 TYR A C 1
ATOM 662 O O . TYR A 1 87 ? 14.406 5.766 -3.677 1.00 96.19 87 TYR A O 1
ATOM 670 N N . ARG A 1 88 ? 14.518 4.420 -1.898 1.00 97.31 88 ARG A N 1
ATOM 671 C CA . ARG A 1 88 ? 15.383 3.435 -2.576 1.00 97.31 88 ARG A CA 1
ATOM 672 C C . ARG A 1 88 ? 14.715 2.785 -3.786 1.00 97.31 88 ARG A C 1
ATOM 674 O O . ARG A 1 88 ? 15.393 2.527 -4.773 1.00 97.31 88 ARG A O 1
ATOM 681 N N . TRP A 1 89 ? 13.400 2.577 -3.761 1.00 94.69 89 TRP A N 1
ATOM 682 C CA . TRP A 1 89 ? 12.672 2.092 -4.939 1.00 94.69 89 TRP A CA 1
ATOM 683 C C . TRP A 1 89 ? 12.635 3.135 -6.056 1.00 94.69 89 TRP A C 1
ATOM 685 O O . TRP A 1 89 ? 12.814 2.791 -7.221 1.00 94.69 89 TRP A O 1
ATOM 695 N N . TYR A 1 90 ? 12.471 4.410 -5.701 1.00 95.25 90 TYR A N 1
ATOM 696 C CA . TYR A 1 90 ? 12.593 5.516 -6.653 1.00 95.25 90 TYR A CA 1
ATOM 697 C C . TYR A 1 90 ? 14.010 5.597 -7.252 1.00 95.25 90 TYR A C 1
ATOM 699 O O . TYR A 1 90 ? 14.172 5.773 -8.456 1.00 95.25 90 TYR A O 1
ATOM 707 N N . GLU A 1 91 ? 15.044 5.382 -6.438 1.00 96.38 91 GLU A N 1
ATOM 708 C CA . GLU A 1 91 ? 16.442 5.339 -6.878 1.00 96.38 91 GLU A CA 1
ATOM 709 C C . GLU A 1 91 ? 16.728 4.160 -7.820 1.00 96.38 91 GLU A C 1
ATOM 711 O O . GLU A 1 91 ? 17.392 4.352 -8.835 1.00 96.38 91 GLU A O 1
ATOM 716 N N . ILE A 1 92 ? 16.163 2.974 -7.560 1.00 97.44 92 ILE A N 1
ATOM 717 C CA . ILE A 1 92 ? 16.253 1.826 -8.479 1.00 97.44 92 ILE A CA 1
ATOM 718 C C . ILE A 1 92 ? 15.702 2.193 -9.859 1.00 97.44 92 ILE A C 1
ATOM 720 O O . ILE A 1 92 ? 16.341 1.882 -10.862 1.00 97.44 92 ILE A O 1
ATOM 724 N N . VAL A 1 93 ? 14.558 2.881 -9.930 1.00 96.00 93 VAL A N 1
ATOM 725 C CA . VAL A 1 93 ? 13.987 3.327 -11.212 1.00 96.00 93 VAL A CA 1
ATOM 726 C C . VAL A 1 93 ? 14.905 4.339 -11.901 1.00 96.00 93 VAL A C 1
ATOM 728 O O . VAL A 1 93 ? 15.128 4.226 -13.103 1.00 96.00 93 VAL A O 1
ATOM 731 N N . ASN A 1 94 ? 15.488 5.285 -11.162 1.00 96.44 94 ASN A N 1
ATOM 732 C CA . ASN A 1 94 ? 16.399 6.277 -11.742 1.00 96.44 94 ASN A CA 1
ATOM 733 C C . ASN A 1 94 ? 17.712 5.668 -12.255 1.00 96.44 94 ASN A C 1
ATOM 735 O O . ASN A 1 94 ? 18.260 6.159 -13.238 1.00 96.44 94 ASN A O 1
ATOM 739 N N . VAL A 1 95 ? 18.221 4.623 -11.599 1.00 97.75 95 VAL A N 1
ATOM 740 C CA . VAL A 1 95 ? 19.484 3.970 -11.978 1.00 97.75 95 VAL A CA 1
ATOM 741 C C . VAL A 1 95 ? 19.271 2.925 -13.075 1.00 97.75 95 VAL A C 1
ATOM 743 O O . VAL A 1 95 ? 20.041 2.881 -14.029 1.00 97.75 95 VAL A O 1
ATOM 746 N N . TYR A 1 96 ? 18.236 2.090 -12.957 1.00 98.00 96 TYR A N 1
ATOM 747 C CA . TYR A 1 96 ? 18.039 0.911 -13.809 1.00 98.00 96 TYR A CA 1
ATOM 748 C C . TYR A 1 96 ? 16.850 1.013 -14.767 1.00 98.00 96 TYR A C 1
ATOM 750 O O . TYR A 1 96 ? 16.633 0.090 -15.546 1.00 98.00 96 TYR A O 1
ATOM 758 N N . GLY A 1 97 ? 16.068 2.095 -14.747 1.00 96.88 97 GLY A N 1
ATOM 759 C CA . GLY A 1 97 ? 14.843 2.201 -15.545 1.00 96.88 97 GLY A CA 1
ATOM 760 C C . GLY A 1 97 ? 15.073 2.043 -17.051 1.00 96.88 97 GLY A C 1
ATOM 761 O O . GLY A 1 97 ? 14.313 1.339 -17.714 1.00 96.88 97 GLY A O 1
ATOM 762 N N . THR A 1 98 ? 16.143 2.635 -17.588 1.00 98.00 98 THR A N 1
ATOM 763 C CA . THR A 1 98 ? 16.525 2.479 -19.002 1.00 98.00 98 THR A CA 1
ATOM 764 C C . THR A 1 98 ? 16.981 1.057 -19.316 1.00 98.00 98 THR A C 1
ATOM 766 O O . THR A 1 98 ? 16.547 0.495 -20.316 1.00 98.00 98 THR A O 1
ATOM 769 N N . THR A 1 99 ? 17.778 0.442 -18.439 1.00 98.12 99 THR A N 1
ATOM 770 C CA . THR A 1 99 ? 18.222 -0.952 -18.578 1.00 98.12 99 THR A CA 1
ATOM 771 C C . THR A 1 99 ? 17.048 -1.931 -18.555 1.00 98.12 99 THR A C 1
ATOM 773 O O . THR A 1 99 ? 16.951 -2.787 -19.425 1.00 98.12 99 THR A O 1
ATOM 776 N N . ILE A 1 100 ? 16.126 -1.794 -17.595 1.00 96.38 100 ILE A N 1
ATOM 777 C CA . ILE A 1 100 ? 14.934 -2.651 -17.486 1.00 96.38 100 ILE A 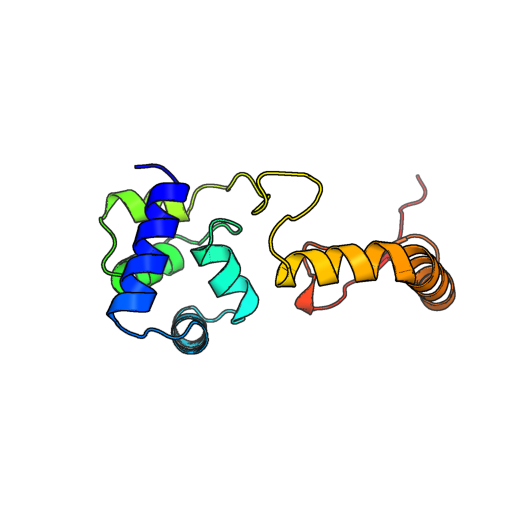CA 1
ATOM 778 C C . ILE A 1 100 ? 14.067 -2.517 -18.741 1.00 96.38 100 ILE A C 1
ATOM 780 O O . ILE A 1 100 ? 13.587 -3.523 -19.256 1.00 96.38 100 ILE A O 1
ATOM 784 N N . LYS A 1 101 ? 13.883 -1.290 -19.248 1.00 96.31 101 LYS A N 1
ATOM 785 C CA . LYS A 1 101 ? 13.139 -1.052 -20.488 1.00 96.31 101 LYS A CA 1
ATOM 786 C C . LYS A 1 101 ? 13.766 -1.787 -21.673 1.00 96.31 101 LYS A C 1
ATOM 788 O O . LYS A 1 101 ? 13.042 -2.474 -22.385 1.00 96.31 101 LYS A O 1
ATOM 793 N N . GLU A 1 102 ? 15.075 -1.644 -21.866 1.00 97.94 102 GLU A N 1
ATOM 794 C CA . GLU A 1 102 ? 15.775 -2.271 -22.992 1.00 97.94 102 GLU A CA 1
ATOM 795 C C . GLU A 1 102 ? 15.673 -3.798 -22.937 1.00 97.94 102 GLU A C 1
ATOM 797 O O . GLU A 1 102 ? 15.298 -4.421 -23.923 1.00 97.94 102 GLU A O 1
ATOM 802 N N . LEU A 1 103 ? 15.887 -4.396 -21.761 1.00 97.19 103 LEU A N 1
ATOM 803 C CA . LEU A 1 103 ? 15.773 -5.847 -21.577 1.00 97.19 103 LEU A CA 1
ATOM 804 C C . LEU A 1 103 ? 14.348 -6.365 -21.822 1.00 97.19 103 LEU A C 1
ATOM 806 O O . LEU A 1 103 ? 14.171 -7.422 -22.418 1.00 97.19 103 LEU A O 1
ATOM 810 N N . ILE A 1 104 ? 13.318 -5.629 -21.387 1.00 94.88 104 ILE A N 1
ATOM 811 C CA . ILE A 1 104 ? 11.923 -5.998 -21.671 1.00 94.88 104 ILE A CA 1
ATOM 812 C C . ILE A 1 104 ? 11.650 -5.942 -23.177 1.00 94.88 104 ILE A C 1
ATOM 814 O O . ILE A 1 104 ? 10.974 -6.823 -23.700 1.00 94.88 104 ILE A O 1
ATOM 818 N N . HIS A 1 105 ? 12.158 -4.924 -23.871 1.00 96.94 105 HIS A N 1
ATOM 819 C CA . HIS A 1 105 ? 11.977 -4.797 -25.314 1.00 96.94 105 HIS A CA 1
ATOM 820 C C . HIS A 1 105 ? 12.735 -5.872 -26.101 1.00 96.94 105 HIS A C 1
ATOM 822 O O . HIS A 1 105 ? 12.205 -6.367 -27.093 1.00 96.94 105 HIS A O 1
ATOM 828 N N . GLU A 1 106 ? 13.935 -6.253 -25.660 1.00 96.69 106 GLU A N 1
ATOM 829 C CA . GLU A 1 106 ? 14.707 -7.347 -26.257 1.00 96.69 106 GLU A CA 1
ATOM 830 C C . GLU A 1 106 ? 13.970 -8.689 -26.127 1.00 96.69 106 GLU A C 1
ATOM 832 O O . GLU A 1 106 ? 13.836 -9.418 -27.108 1.00 96.69 106 GLU A O 1
ATOM 837 N N . GLU A 1 107 ? 13.435 -8.985 -24.940 1.00 95.56 107 GLU A N 1
ATOM 838 C CA . GLU A 1 107 ? 12.810 -10.280 -24.646 1.00 95.56 107 GLU A CA 1
ATOM 839 C C . GLU A 1 107 ? 11.364 -10.385 -25.167 1.00 95.56 107 GLU A C 1
ATOM 841 O O . GLU A 1 107 ? 10.942 -11.434 -25.656 1.00 95.56 107 GLU A O 1
ATOM 846 N N . PHE A 1 108 ? 10.577 -9.310 -25.060 1.00 93.12 108 PHE A N 1
ATOM 847 C CA . PHE A 1 108 ? 9.124 -9.344 -25.288 1.00 93.12 108 PHE A CA 1
ATOM 848 C C . PHE A 1 108 ? 8.642 -8.435 -26.425 1.00 93.12 108 PHE A C 1
ATOM 850 O O . PHE A 1 108 ? 7.466 -8.490 -26.799 1.00 93.12 108 PHE A O 1
ATOM 857 N N . GLY A 1 109 ? 9.527 -7.619 -26.999 1.00 93.56 109 GLY A N 1
ATOM 858 C CA . GLY A 1 109 ? 9.179 -6.628 -28.012 1.00 93.56 109 GLY A CA 1
ATOM 859 C C . GLY A 1 109 ? 8.527 -5.371 -27.433 1.00 93.56 109 GLY A C 1
ATOM 860 O O . GLY A 1 109 ? 8.633 -5.061 -26.246 1.00 93.56 109 GLY A O 1
ATOM 861 N N . ASP A 1 110 ? 7.852 -4.611 -28.295 1.00 94.56 110 ASP A N 1
ATOM 862 C CA . ASP A 1 110 ? 7.274 -3.318 -27.926 1.00 94.56 110 ASP A CA 1
ATOM 863 C C . ASP A 1 110 ? 6.012 -3.473 -27.054 1.00 94.56 110 ASP A C 1
ATOM 865 O O . ASP A 1 110 ? 5.002 -4.067 -27.454 1.00 94.56 110 ASP A O 1
ATOM 869 N N . GLY A 1 111 ? 6.064 -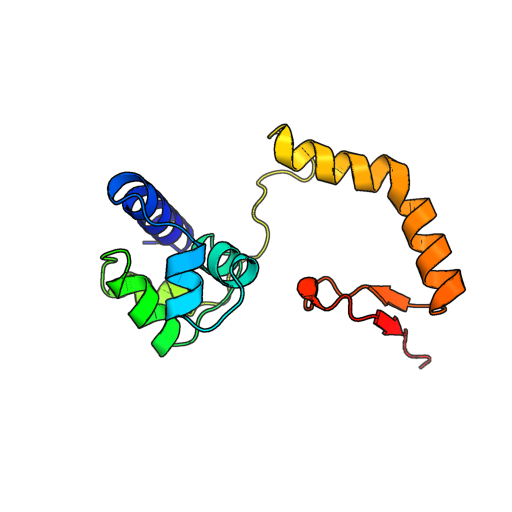2.933 -25.837 1.00 92.00 111 GLY A N 1
ATOM 870 C CA . GLY A 1 111 ? 4.995 -3.065 -24.851 1.00 92.00 111 GLY A CA 1
ATOM 871 C C . GLY A 1 111 ? 5.365 -2.519 -23.477 1.00 92.00 111 GLY A C 1
ATOM 872 O O . GLY A 1 111 ? 6.333 -1.778 -23.306 1.00 92.00 111 GLY A O 1
ATOM 873 N N . ILE A 1 112 ? 4.566 -2.886 -22.472 1.00 91.81 112 ILE A N 1
ATOM 874 C CA . ILE A 1 112 ? 4.802 -2.528 -21.067 1.00 91.81 112 ILE A CA 1
ATOM 875 C C . ILE A 1 112 ? 4.596 -3.718 -20.138 1.00 91.81 112 ILE A C 1
ATOM 877 O O . ILE A 1 112 ? 3.754 -4.587 -20.372 1.00 91.81 112 ILE A O 1
ATOM 881 N N . MET A 1 113 ? 5.309 -3.709 -19.014 1.00 88.12 113 MET A N 1
ATOM 882 C CA . MET A 1 113 ? 4.977 -4.562 -17.878 1.00 88.12 113 MET A CA 1
ATOM 883 C C . MET A 1 113 ? 3.795 -3.955 -17.110 1.00 88.12 113 MET A C 1
ATOM 885 O O . MET A 1 113 ? 3.846 -2.800 -16.682 1.00 88.12 113 MET A O 1
ATOM 889 N N . SER A 1 114 ? 2.722 -4.726 -16.926 1.00 84.31 114 SER A N 1
ATOM 890 C CA . SER A 1 114 ? 1.528 -4.261 -16.218 1.00 84.31 114 SER A CA 1
ATOM 891 C C . SER A 1 114 ? 1.812 -3.987 -14.741 1.00 84.31 114 SER A C 1
ATOM 893 O O . SER A 1 114 ? 2.207 -4.883 -13.996 1.00 84.31 114 SER A O 1
ATOM 895 N N . ALA A 1 115 ? 1.501 -2.769 -14.288 1.00 81.06 115 ALA A N 1
ATOM 896 C CA . ALA A 1 115 ? 1.505 -2.410 -12.869 1.00 81.06 115 ALA A CA 1
ATOM 897 C C . ALA A 1 115 ? 0.159 -2.684 -12.158 1.00 81.06 115 ALA A C 1
ATOM 899 O O . ALA A 1 115 ? -0.023 -2.321 -10.996 1.00 81.06 115 ALA A O 1
ATOM 900 N N . ILE A 1 116 ? -0.805 -3.303 -12.848 1.00 67.81 116 ILE A N 1
ATOM 901 C CA . ILE A 1 116 ? -2.083 -3.749 -12.264 1.00 67.81 116 ILE A CA 1
ATOM 902 C C . ILE A 1 116 ? -1.954 -5.205 -11.804 1.00 67.81 116 ILE A C 1
ATOM 904 O O . ILE A 1 116 ? -2.319 -5.532 -10.677 1.00 67.81 116 ILE A O 1
ATOM 908 N N . ASP A 1 117 ? -1.335 -6.040 -12.639 1.00 62.25 117 ASP A N 1
ATOM 909 C CA . ASP A 1 117 ? -1.036 -7.449 -12.367 1.00 62.25 117 ASP A CA 1
ATOM 910 C C . ASP A 1 117 ? 0.438 -7.619 -11.940 1.00 62.25 117 ASP A C 1
ATOM 912 O O . ASP A 1 117 ? 1.155 -8.491 -12.428 1.00 62.25 117 ASP A O 1
ATOM 916 N N . VAL A 1 118 ? 0.920 -6.757 -11.032 1.00 57.22 118 VAL A N 1
ATOM 917 C CA . VAL A 1 118 ? 2.354 -6.658 -10.666 1.00 57.22 118 VAL A CA 1
ATOM 918 C C . VAL A 1 118 ? 2.935 -7.999 -10.226 1.00 57.22 118 VAL A C 1
ATOM 920 O O . VAL A 1 118 ? 4.044 -8.351 -10.610 1.00 57.22 118 VAL A O 1
ATOM 923 N N . LEU A 1 119 ? 2.191 -8.760 -9.417 1.00 55.62 119 LEU A N 1
ATOM 924 C CA . LEU A 1 119 ? 2.695 -10.000 -8.818 1.00 55.62 119 LEU A CA 1
ATOM 925 C C . LEU A 1 119 ? 2.838 -11.149 -9.824 1.00 55.62 119 LEU A C 1
ATOM 927 O O . LEU A 1 119 ? 3.520 -12.120 -9.514 1.00 55.62 119 LEU A O 1
ATOM 931 N N . SER A 1 120 ? 2.210 -11.059 -11.001 1.00 57.91 120 SER A N 1
ATOM 932 C CA . SER A 1 120 ? 2.370 -12.049 -12.072 1.00 57.91 120 SER A CA 1
ATOM 933 C C . SER A 1 120 ? 3.308 -11.587 -13.190 1.00 57.91 120 SER A C 1
ATOM 935 O O . SER A 1 120 ? 3.610 -12.388 -14.069 1.00 57.91 120 SER A O 1
ATOM 937 N N . GLY A 1 121 ? 3.779 -10.331 -13.173 1.00 61.34 121 GLY A N 1
ATOM 938 C CA . GLY A 1 121 ? 4.727 -9.811 -14.167 1.00 61.34 121 GLY A CA 1
ATOM 939 C C . GLY A 1 121 ? 4.174 -9.784 -15.595 1.00 61.34 121 GLY A C 1
ATOM 940 O O . GLY A 1 121 ? 4.926 -9.9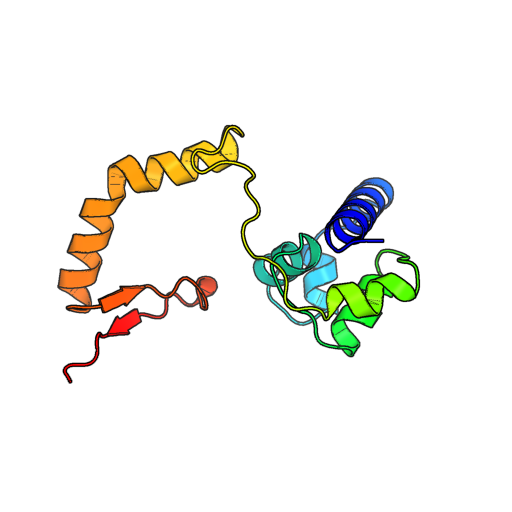15 -16.556 1.00 61.34 121 GLY A O 1
ATOM 941 N N . LYS A 1 122 ? 2.852 -9.661 -15.757 1.00 77.00 122 LYS A N 1
ATOM 942 C CA . LYS A 1 122 ? 2.197 -9.797 -17.063 1.00 77.00 122 LYS A CA 1
ATOM 943 C C . LYS A 1 122 ? 2.649 -8.707 -18.047 1.00 77.00 122 LYS A C 1
ATOM 945 O O . LYS A 1 122 ? 2.414 -7.519 -17.810 1.00 77.00 122 LYS A O 1
ATOM 950 N N . PHE A 1 123 ? 3.227 -9.124 -19.174 1.00 82.00 123 PHE A N 1
ATOM 951 C CA . PHE A 1 123 ? 3.553 -8.251 -20.302 1.00 82.00 123 PHE A CA 1
ATOM 952 C C . PHE A 1 123 ? 2.306 -7.931 -21.138 1.00 82.00 123 PHE A C 1
ATOM 954 O O . PHE A 1 123 ? 1.454 -8.797 -21.367 1.00 82.00 123 PHE A O 1
ATOM 961 N N . LEU A 1 124 ? 2.192 -6.679 -21.579 1.00 82.19 124 LEU A N 1
ATOM 962 C CA . LEU A 1 124 ? 1.106 -6.185 -22.418 1.00 82.19 124 LEU A CA 1
ATOM 963 C C . LEU A 1 124 ? 1.701 -5.606 -23.713 1.00 82.19 124 LEU A C 1
ATOM 965 O O . LEU A 1 124 ? 2.262 -4.507 -23.661 1.00 82.19 124 LEU A O 1
ATOM 969 N N . PRO A 1 125 ? 1.581 -6.309 -24.857 1.00 83.06 125 PRO A N 1
ATOM 970 C CA . PRO A 1 125 ? 2.036 -5.775 -26.135 1.00 83.06 125 PRO A CA 1
ATOM 971 C C . PRO A 1 125 ? 1.164 -4.586 -26.545 1.00 83.06 125 PRO A C 1
ATOM 973 O O . PRO A 1 125 ? -0.051 -4.575 -26.296 1.00 83.06 125 PRO A O 1
ATOM 976 N N . TYR A 1 126 ? 1.763 -3.593 -27.199 1.00 83.81 126 TYR A N 1
ATOM 977 C CA . TYR A 1 126 ? 0.977 -2.517 -27.795 1.00 83.81 126 TYR A CA 1
ATOM 978 C C . TYR A 1 126 ? 0.146 -3.041 -28.969 1.00 83.81 126 TYR A C 1
ATOM 980 O O . TYR A 1 126 ? 0.575 -3.899 -29.739 1.00 83.81 126 TYR A O 1
ATOM 988 N N . LYS A 1 127 ? -1.074 -2.515 -29.113 1.00 80.00 127 LYS A N 1
ATOM 989 C CA . LYS A 1 127 ? -1.898 -2.783 -30.293 1.00 80.00 127 LYS A CA 1
ATOM 990 C C . LYS A 1 127 ? -1.464 -1.854 -31.420 1.00 80.00 127 LYS A C 1
ATOM 992 O O . LYS A 1 127 ? -1.462 -0.639 -31.236 1.00 80.00 127 LYS A O 1
ATOM 997 N N . THR A 1 128 ? -1.162 -2.419 -32.581 1.00 69.75 128 THR A N 1
ATOM 998 C CA . THR A 1 128 ? -1.170 -1.678 -33.842 1.00 69.75 128 THR A CA 1
ATOM 999 C C . THR A 1 128 ? -2.627 -1.459 -34.250 1.00 69.75 128 THR A C 1
ATOM 1001 O O . THR A 1 128 ? -3.406 -2.413 -34.312 1.00 69.75 128 THR A O 1
ATOM 1004 N N . TYR A 1 129 ? -3.014 -0.195 -34.422 1.00 67.50 129 TYR A N 1
ATOM 1005 C CA . TYR A 1 129 ? -4.323 0.198 -34.951 1.00 67.50 129 TYR A CA 1
ATOM 1006 C C . TYR A 1 129 ? -4.266 0.318 -36.470 1.00 67.50 129 TYR A C 1
ATOM 1008 O O . TYR A 1 129 ? -3.203 0.753 -36.972 1.00 67.50 129 TYR A O 1
#

pLDDT: mean 92.74, std 8.94, range [55.62, 98.44]

Sequence (129 aa):
MTREDVTDLIYSTKVQKGIKWADVARKIGHSKEWVTAACLGQMTLTADQAKAIARIFDLPSDAVALLQAVPYKGSLRSSVPTDPLIYRWYEIVNVYGTTIKELIHEEFGDGIMSAIDVLSGKFLPYKTY

Foldseek 3Di:
DALQVQLVLLVVLCVVVVPDLVVLCVVLVHDSVVSNCLSNQADADDLVNLVSSCVVSVNDPVSSVNSRDHGPHDSDPDPQDPDPVVNVVVVCCVVCVVVVVVVCCVVPNAFDQDPVPNVVRDTDHDDDD